Protein AF-A0AAE4CTK5-F1 (afdb_monomer)

Solvent-accessible surface area (backbone atoms only — not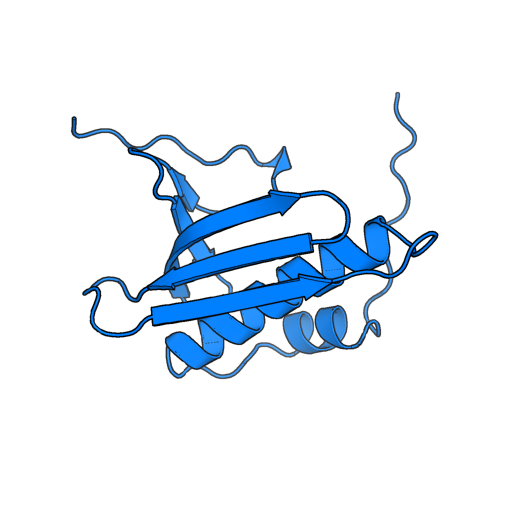 comparable to full-atom values): 6604 Å² total; per-residue (Å²): 140,91,74,65,43,75,46,60,71,90,72,78,47,48,45,32,33,54,94,82,39,30,42,36,58,45,99,66,47,68,37,36,29,47,72,49,77,53,97,51,38,44,32,39,40,38,23,43,89,84,65,84,45,75,51,71,51,72,40,75,55,63,90,92,54,63,64,70,64,46,54,49,30,42,54,22,46,51,47,44,51,51,8,58,71,68,74,36,80,65,52,69,68,44,54,29,37,52,70,64,72,48,81,79,78,76,79,80,78,90,126

Mean predicted aligned error: 4.97 Å

Organism: NCBI:txid587534

Radius of gyration: 14.58 Å; Cα contacts (8 Å, |Δi|>4): 170; chains: 1; bounding b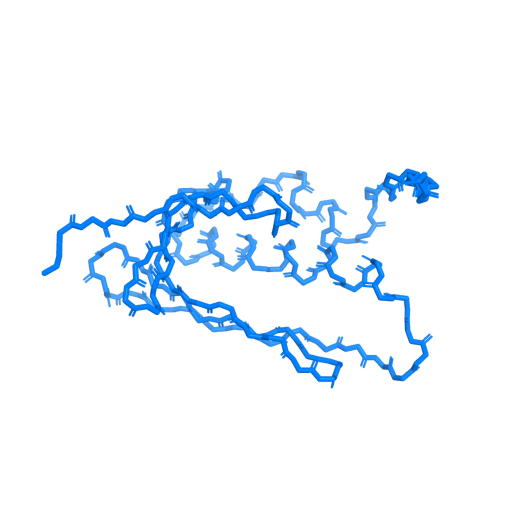ox: 30×33×42 Å

Foldseek 3Di:
DPDWAFDDVVVVFGATDDDQKTFTQAPQGTWIWDWDDDDFWIKIWIADPVRPFIDIDIQGDDPPDDPQLRVQLSVLVVNCRVCVRVVHDRDPVSVCSNVVVDDDDDDPDDD

Nearest PDB structures (foldseek):
  6hxt-assembly1_A-2  TM=5.072E-01  e=3.503E+00  Homo sapiens
  5mlw-assembly1_E  TM=5.120E-01  e=1.821E+00  Homo sapiens
  4rjf-assembly2_C  TM=5.395E-01  e=2.310E+00  Homo sapiens
  9b8t-assembly1_D  TM=4.631E-01  e=1.201E+00  Homo sapiens
  6d0q-assemb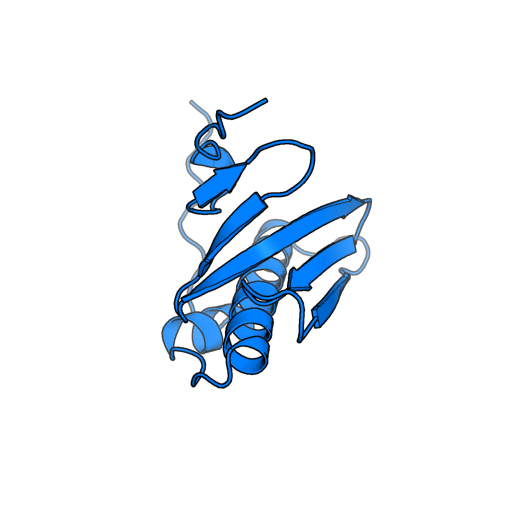ly1_A  TM=5.264E-01  e=3.301E+00  Saccharomyces cerevisiae S288C

pLDDT: mean 89.78, std 11.82, range [39.59, 98.31]

Secondary structure (DSSP, 8-state):
----EEPPGGG---EEE-SS-EEEEETTEEEEEEEEEETTEEEEEEE-TTSS-EEEEEEE--TT--HHHHHHHHHHHHHHHHHHHHT-PPPHHHHHHHTT-SPPPPPPP--

InterPro domains:
  IPR012338 Beta-lactamase/transpeptidase-like [G3DSA:3.40.710.10] (1-81)

Structure (mmCIF, N/CA/C/O backbone):
data_AF-A0AAE4CTK5-F1
#
_entry.id   AF-A0AAE4CTK5-F1
#
loop_
_atom_site.group_PDB
_atom_site.id
_atom_site.type_symbol
_atom_site.label_atom_id
_atom_site.label_alt_id
_atom_site.label_comp_id
_atom_site.label_asym_id
_atom_site.label_entity_id
_atom_site.label_seq_id
_atom_site.pdbx_PDB_ins_code
_atom_site.Cartn_x
_atom_site.Cartn_y
_atom_site.Cartn_z
_atom_site.occupancy
_atom_site.B_iso_or_equiv
_atom_site.auth_seq_id
_atom_site.auth_comp_id
_atom_site.auth_asym_id
_atom_site.auth_atom_id
_atom_site.pdbx_PDB_model_num
ATOM 1 N N . MET A 1 1 ? -6.508 19.905 15.768 1.00 46.91 1 MET A N 1
ATOM 2 C CA . MET A 1 1 ? -6.678 19.807 14.301 1.00 46.91 1 MET A CA 1
ATOM 3 C C . MET A 1 1 ? -7.653 18.675 14.016 1.00 46.91 1 MET A C 1
ATOM 5 O O . MET A 1 1 ? -7.389 17.575 14.476 1.00 46.91 1 MET A O 1
ATOM 9 N N . LYS A 1 2 ? -8.812 18.947 13.397 1.00 59.25 2 LYS A N 1
ATOM 10 C CA . LYS A 1 2 ? -9.922 17.974 13.251 1.00 59.25 2 LYS A CA 1
ATOM 11 C C . LYS A 1 2 ? -10.263 17.603 11.800 1.00 59.25 2 LYS A C 1
ATOM 13 O O . LYS A 1 2 ? -11.194 16.838 11.591 1.00 59.25 2 LYS A O 1
ATOM 18 N N . THR A 1 3 ? -9.557 18.139 10.812 1.00 82.75 3 THR A N 1
ATOM 19 C CA . THR A 1 3 ? -9.892 17.943 9.397 1.00 82.75 3 THR A CA 1
ATOM 20 C C . THR A 1 3 ? -8.796 17.140 8.716 1.00 82.75 3 THR A C 1
ATOM 22 O O . THR A 1 3 ? -7.648 17.581 8.673 1.00 82.75 3 THR A O 1
ATOM 25 N N . THR A 1 4 ? -9.153 15.958 8.219 1.00 90.75 4 THR A N 1
ATOM 26 C CA . THR A 1 4 ? -8.396 15.261 7.178 1.00 90.75 4 THR A CA 1
ATOM 27 C C . THR A 1 4 ? -8.765 15.849 5.815 1.00 90.75 4 THR A C 1
ATOM 29 O O . THR A 1 4 ? -9.792 16.518 5.675 1.00 90.75 4 THR A O 1
ATOM 32 N N . ALA A 1 5 ? -7.915 15.634 4.818 1.00 92.75 5 ALA A N 1
ATOM 33 C CA . ALA A 1 5 ? -8.164 16.010 3.433 1.00 92.75 5 ALA A CA 1
ATOM 34 C C . ALA A 1 5 ? -8.147 14.758 2.542 1.00 92.75 5 ALA A C 1
ATOM 36 O O . ALA A 1 5 ? -7.405 13.818 2.838 1.00 92.75 5 ALA A O 1
ATOM 37 N N . PRO A 1 6 ? -8.939 14.714 1.459 1.00 94.56 6 PRO A N 1
ATOM 38 C CA . PRO A 1 6 ? -8.915 13.581 0.540 1.00 94.56 6 PRO A CA 1
ATOM 39 C C . PRO A 1 6 ? -7.515 13.397 -0.057 1.00 94.56 6 PRO A C 1
ATOM 41 O O . PRO A 1 6 ? -6.812 14.376 -0.321 1.00 94.56 6 PRO A O 1
ATOM 44 N N . ILE A 1 7 ? -7.105 12.145 -0.259 1.00 91.69 7 ILE A N 1
ATOM 45 C CA . ILE A 1 7 ? -5.882 11.834 -1.005 1.00 91.69 7 ILE A CA 1
ATOM 46 C C . ILE A 1 7 ? -6.151 12.120 -2.494 1.00 91.69 7 ILE A C 1
ATOM 48 O O . ILE A 1 7 ? -7.171 11.667 -3.019 1.00 91.69 7 ILE A O 1
ATOM 52 N N . PRO A 1 8 ? -5.283 12.876 -3.195 1.00 89.50 8 PRO A N 1
ATOM 53 C CA . PRO A 1 8 ? -5.467 13.141 -4.619 1.00 89.50 8 PRO A CA 1
ATOM 54 C C . PRO A 1 8 ? -5.500 11.856 -5.452 1.00 89.50 8 PRO A C 1
ATOM 56 O O . PRO A 1 8 ? -4.654 10.978 -5.287 1.00 89.50 8 PRO A O 1
ATOM 59 N N . ALA A 1 9 ? -6.428 11.781 -6.410 1.00 85.56 9 ALA A N 1
ATOM 60 C CA . ALA A 1 9 ? -6.623 10.597 -7.253 1.00 85.56 9 ALA A CA 1
ATOM 61 C C . ALA A 1 9 ? -5.358 10.173 -8.027 1.00 85.56 9 ALA A C 1
ATOM 63 O O . ALA A 1 9 ? -5.169 8.988 -8.291 1.00 85.56 9 ALA A O 1
ATOM 64 N N . ALA A 1 10 ? -4.465 11.123 -8.329 1.00 82.44 10 ALA A N 1
ATOM 65 C CA . ALA A 1 10 ? -3.184 10.874 -8.989 1.00 82.44 10 ALA A CA 1
ATOM 66 C C . ALA A 1 10 ? -2.293 9.854 -8.252 1.00 82.44 10 ALA A C 1
ATOM 68 O O . ALA A 1 10 ? -1.475 9.193 -8.885 1.00 82.44 10 ALA A O 1
ATOM 69 N N . PHE A 1 11 ? -2.468 9.682 -6.936 1.00 79.50 11 PHE A N 1
ATOM 70 C CA . PHE A 1 11 ? -1.694 8.723 -6.142 1.00 79.50 11 PHE A CA 1
ATOM 71 C C . PHE A 1 11 ? -2.223 7.285 -6.204 1.00 79.50 11 PHE A C 1
ATOM 73 O O . PHE A 1 11 ? -1.603 6.403 -5.623 1.00 79.50 11 PHE A O 1
ATOM 80 N N . GLN A 1 12 ? -3.355 7.030 -6.874 1.00 82.94 12 GLN A N 1
ATOM 81 C CA . GLN A 1 12 ? -3.991 5.702 -6.956 1.00 82.94 12 GLN A CA 1
ATOM 82 C C . GLN A 1 12 ? -4.310 5.068 -5.587 1.00 82.94 12 GLN A C 1
ATOM 84 O O . GLN A 1 12 ? -4.529 3.863 -5.487 1.00 82.94 12 GLN A O 1
ATOM 89 N N . ILE A 1 13 ? -4.372 5.884 -4.533 1.00 87.44 13 ILE A N 1
ATOM 90 C CA . ILE A 1 13 ? -4.732 5.485 -3.173 1.00 87.44 13 ILE A CA 1
ATOM 91 C C . ILE A 1 13 ? -6.061 6.155 -2.842 1.00 87.44 13 ILE A C 1
ATOM 93 O O . ILE A 1 13 ? -6.187 7.377 -2.925 1.00 87.44 13 ILE A O 1
ATOM 97 N N . LEU A 1 14 ? -7.051 5.356 -2.448 1.00 92.00 14 LEU A N 1
ATOM 98 C CA . LEU A 1 14 ? -8.333 5.863 -1.971 1.00 92.00 14 LEU A CA 1
ATOM 99 C C . LEU A 1 14 ? -8.264 6.140 -0.469 1.00 92.00 14 LEU A C 1
ATOM 101 O O . LEU A 1 14 ? -7.760 5.317 0.297 1.00 92.00 14 LEU A O 1
ATOM 105 N N . GLY A 1 15 ? -8.798 7.286 -0.051 1.00 94.19 15 GLY A N 1
ATOM 106 C CA . GLY A 1 15 ? -8.968 7.626 1.357 1.00 94.19 15 GLY A CA 1
ATOM 107 C C . GLY A 1 15 ? -8.636 9.079 1.683 1.00 94.19 15 GLY A C 1
ATOM 108 O O . GLY A 1 15 ? -8.824 9.981 0.863 1.00 94.19 15 GLY A O 1
ATOM 109 N N . ASP A 1 16 ? -8.165 9.307 2.905 1.00 95.44 16 ASP A N 1
ATOM 110 C CA . ASP A 1 16 ? -7.888 10.637 3.444 1.00 95.44 16 ASP A CA 1
ATOM 111 C C . ASP A 1 16 ? -6.533 10.696 4.162 1.00 95.44 16 ASP A C 1
ATOM 113 O O . ASP A 1 16 ? -5.949 9.677 4.530 1.00 95.44 16 ASP A O 1
ATOM 117 N N . HIS A 1 17 ? -5.994 11.901 4.319 1.00 94.25 17 HIS A N 1
ATOM 118 C CA . HIS A 1 17 ? -4.725 12.149 4.993 1.00 94.25 17 HIS A CA 1
ATOM 119 C C . HIS A 1 17 ? -4.845 13.297 5.995 1.00 94.25 17 HIS A C 1
ATOM 121 O O . HIS A 1 17 ? -5.677 14.196 5.859 1.00 94.25 17 HIS A O 1
ATOM 127 N N . GLY A 1 18 ? -4.005 13.256 7.027 1.00 92.81 18 GLY A N 1
ATOM 128 C CA . GLY A 1 18 ? -3.925 14.287 8.057 1.00 92.81 18 GLY A CA 1
ATOM 129 C C . GLY A 1 18 ? -2.485 14.546 8.482 1.00 92.81 18 GLY A C 1
ATOM 130 O O . GLY A 1 18 ? -1.640 14.904 7.671 1.00 92.81 18 GLY A O 1
ATOM 131 N N . LEU A 1 19 ? -2.193 14.360 9.768 1.00 92.75 19 LEU A N 1
ATOM 132 C CA . LEU A 1 19 ? -0.900 14.657 10.401 1.00 92.75 19 LEU A CA 1
ATOM 133 C C . LEU A 1 19 ? 0.195 13.636 10.029 1.00 92.75 19 LEU A C 1
ATOM 135 O O . LEU A 1 19 ? 0.714 12.942 10.898 1.00 92.75 19 LEU A O 1
ATOM 139 N N . GLY A 1 20 ? 0.499 13.489 8.738 1.00 91.38 20 GLY A N 1
ATOM 140 C CA . GLY A 1 20 ? 1.445 12.485 8.235 1.00 91.38 20 GLY A CA 1
ATOM 141 C C . GLY A 1 20 ? 0.928 11.044 8.317 1.00 91.38 20 GLY A C 1
ATOM 142 O O . GLY A 1 20 ? 1.708 10.103 8.224 1.00 91.38 20 GLY A O 1
ATOM 143 N N . LEU A 1 21 ? -0.383 10.861 8.497 1.00 93.38 21 LEU A N 1
ATOM 144 C CA . LEU A 1 21 ? -1.040 9.557 8.515 1.00 93.38 21 LEU A CA 1
ATOM 145 C C . LEU A 1 21 ? -2.154 9.541 7.474 1.00 93.38 21 LEU A C 1
ATOM 147 O O . LEU A 1 21 ? -2.988 10.450 7.441 1.00 93.38 21 LEU A O 1
ATOM 151 N N . MET A 1 22 ? -2.164 8.498 6.653 1.00 95.25 22 MET A N 1
ATOM 152 C CA . MET A 1 22 ? -3.218 8.209 5.693 1.00 95.25 22 MET A CA 1
ATOM 153 C C . MET A 1 22 ? -4.192 7.198 6.289 1.00 95.25 22 MET A C 1
ATOM 155 O O . MET A 1 22 ? -3.772 6.189 6.856 1.00 95.25 22 MET A O 1
ATOM 159 N N . ARG A 1 23 ? -5.491 7.437 6.130 1.00 95.94 23 ARG A N 1
ATOM 160 C CA . ARG A 1 23 ? -6.511 6.392 6.142 1.00 95.94 23 ARG A CA 1
ATOM 161 C C . ARG A 1 23 ? -6.636 5.887 4.710 1.00 95.94 23 ARG A C 1
ATOM 163 O O . ARG A 1 23 ? -7.016 6.658 3.837 1.00 95.94 23 ARG A O 1
ATOM 170 N N . LYS A 1 24 ? -6.332 4.613 4.487 1.00 95.62 24 LYS A N 1
ATOM 171 C CA . LYS A 1 24 ? -6.412 3.975 3.172 1.00 95.62 24 LYS A CA 1
ATOM 172 C C . LYS A 1 24 ? -7.618 3.048 3.128 1.00 95.62 24 LYS A C 1
ATOM 174 O O . LYS A 1 24 ? -7.751 2.163 3.979 1.00 95.62 24 LYS A O 1
ATOM 179 N N . ASP A 1 25 ? -8.476 3.253 2.142 1.00 95.88 25 ASP A N 1
ATOM 180 C CA . ASP A 1 25 ? -9.589 2.366 1.836 1.00 95.88 25 ASP A CA 1
ATOM 181 C C . ASP A 1 25 ? -9.078 1.294 0.859 1.00 95.88 25 ASP A C 1
ATOM 183 O O . ASP A 1 25 ? -8.950 1.526 -0.342 1.00 95.88 25 ASP A O 1
ATOM 187 N N . THR A 1 26 ? -8.720 0.127 1.399 1.00 95.06 26 THR A N 1
ATOM 188 C CA . THR A 1 26 ? -8.185 -1.008 0.626 1.00 95.06 26 THR A CA 1
ATOM 189 C C . THR A 1 26 ? -9.319 -1.929 0.166 1.00 95.06 26 THR A C 1
ATOM 191 O O . THR A 1 26 ? -10.409 -1.900 0.755 1.00 95.06 26 THR A O 1
ATOM 194 N N . PRO A 1 27 ? -9.079 -2.840 -0.796 1.00 95.31 27 PRO A N 1
ATOM 195 C CA . PRO A 1 27 ? -10.072 -3.836 -1.210 1.00 95.31 27 PRO A CA 1
ATOM 196 C C . PRO A 1 27 ? -10.608 -4.728 -0.074 1.00 95.31 27 PRO A C 1
ATOM 198 O O . PRO A 1 27 ? -11.677 -5.320 -0.207 1.00 95.31 27 PRO A O 1
ATOM 201 N N . CYS A 1 28 ? -9.880 -4.835 1.042 1.00 96.00 28 CYS A N 1
ATOM 202 C CA . CYS A 1 28 ? -10.220 -5.688 2.183 1.00 96.00 28 CYS A CA 1
ATOM 203 C C . CYS A 1 28 ? -10.735 -4.924 3.411 1.00 96.00 28 CYS A C 1
ATOM 205 O O . CYS A 1 28 ? -11.109 -5.545 4.410 1.00 96.00 28 CYS A O 1
ATOM 207 N N . GLY A 1 29 ? -10.770 -3.592 3.352 1.00 96.12 29 GLY A N 1
ATOM 208 C CA . GLY A 1 29 ? -11.187 -2.727 4.450 1.00 96.12 29 GLY A CA 1
ATOM 209 C C . GLY A 1 29 ? -10.220 -1.574 4.695 1.00 96.12 29 GLY A C 1
ATOM 210 O O . GLY A 1 29 ? -9.345 -1.277 3.887 1.00 96.12 29 GLY A O 1
ATOM 211 N N . VAL A 1 30 ? -10.391 -0.900 5.828 1.00 97.06 30 VAL A N 1
ATOM 212 C CA . VAL A 1 30 ? -9.650 0.327 6.136 1.00 97.06 30 VAL A CA 1
ATOM 213 C C . VAL A 1 30 ? -8.404 0.023 6.960 1.00 97.06 30 VAL A C 1
ATOM 215 O O . VAL A 1 30 ? -8.495 -0.610 8.015 1.00 97.06 30 VAL A O 1
ATOM 218 N N . VAL A 1 31 ? -7.263 0.559 6.530 1.00 97.81 31 VAL A N 1
ATOM 219 C CA . VAL A 1 31 ? -6.019 0.602 7.314 1.00 97.81 31 VAL A CA 1
ATOM 220 C C . VAL A 1 31 ? -5.564 2.045 7.507 1.00 97.81 31 VAL A C 1
ATOM 222 O O . VAL A 1 31 ? -5.999 2.955 6.797 1.00 97.81 31 VAL A O 1
ATOM 225 N N . ARG A 1 32 ? -4.697 2.280 8.492 1.00 97.50 32 ARG A N 1
ATOM 226 C CA . ARG A 1 32 ? -4.038 3.578 8.684 1.00 97.50 32 ARG A CA 1
ATOM 227 C C . ARG A 1 32 ? -2.538 3.429 8.587 1.00 97.50 32 ARG A C 1
ATOM 229 O O . ARG A 1 32 ? -2.009 2.448 9.087 1.00 97.50 32 ARG A O 1
ATOM 236 N N . GLY A 1 33 ? -1.846 4.381 7.988 1.00 96.31 33 GLY A N 1
ATOM 237 C CA . GLY A 1 33 ? -0.407 4.256 7.813 1.00 96.31 33 GLY A CA 1
ATOM 238 C C . GLY A 1 33 ? 0.183 5.290 6.880 1.00 96.31 33 GLY A C 1
ATOM 239 O O . GLY A 1 33 ? -0.456 6.289 6.558 1.00 96.31 33 GLY A O 1
ATOM 240 N N . HIS A 1 34 ? 1.403 5.034 6.429 1.00 95.69 34 HIS A N 1
ATOM 241 C CA . HIS A 1 34 ? 2.042 5.837 5.398 1.00 95.69 34 HIS A CA 1
ATOM 242 C C . HIS A 1 34 ? 2.933 4.959 4.511 1.00 95.69 34 HIS A C 1
ATOM 244 O O . HIS A 1 34 ? 3.455 3.939 4.965 1.00 95.69 34 HIS A O 1
ATOM 250 N N . GLY A 1 35 ? 3.059 5.340 3.240 1.00 92.88 35 GLY A N 1
ATOM 251 C CA . GLY A 1 35 ? 4.028 4.760 2.306 1.00 92.88 35 GLY A CA 1
ATOM 252 C C . GLY A 1 35 ? 5.250 5.664 2.143 1.00 92.88 35 GLY A C 1
ATOM 253 O O . GLY A 1 35 ? 5.214 6.827 2.532 1.00 92.88 35 GLY A O 1
ATOM 254 N N . GLY A 1 36 ? 6.333 5.167 1.574 1.00 92.25 36 GLY A N 1
ATOM 255 C CA . GLY A 1 36 ? 7.513 5.968 1.287 1.00 92.25 36 GLY A CA 1
ATOM 256 C C . GLY A 1 36 ? 8.229 5.428 0.068 1.00 92.25 36 GLY A C 1
ATOM 257 O O . GLY A 1 36 ? 8.479 4.229 -0.017 1.00 92.25 36 GLY A O 1
ATOM 258 N N . ASP A 1 37 ? 8.570 6.325 -0.847 1.00 91.62 37 ASP A N 1
ATOM 259 C CA . ASP A 1 37 ? 9.308 5.995 -2.056 1.00 91.62 37 ASP A CA 1
ATOM 260 C C . ASP A 1 37 ? 10.714 6.585 -1.974 1.00 91.62 37 ASP A C 1
ATOM 262 O O . ASP A 1 37 ? 10.905 7.768 -1.683 1.00 91.62 37 ASP A O 1
ATOM 266 N N . THR A 1 38 ? 11.709 5.748 -2.244 1.00 90.94 38 THR A N 1
ATOM 267 C CA . THR A 1 38 ? 13.088 6.171 -2.508 1.00 90.94 38 THR A CA 1
ATOM 268 C C . THR A 1 38 ? 13.628 5.370 -3.690 1.00 90.94 38 THR A C 1
ATOM 270 O O . THR A 1 38 ? 12.947 4.491 -4.216 1.00 90.94 38 THR A O 1
ATOM 273 N N . ASN A 1 39 ? 14.831 5.684 -4.167 1.00 90.38 39 ASN A N 1
ATOM 274 C CA . ASN A 1 39 ? 15.379 5.087 -5.384 1.00 90.38 39 ASN A CA 1
ATOM 275 C C . ASN A 1 39 ? 15.400 3.557 -5.310 1.00 90.38 39 ASN A C 1
ATOM 277 O O . ASN A 1 39 ? 16.241 2.973 -4.635 1.00 90.38 39 ASN A O 1
ATOM 281 N N . GLY A 1 40 ? 14.492 2.928 -6.055 1.00 91.56 40 GLY A N 1
ATOM 282 C CA . GLY A 1 40 ? 14.371 1.479 -6.148 1.00 91.56 40 GLY A CA 1
ATOM 283 C C . GLY A 1 40 ? 13.601 0.804 -5.007 1.00 91.56 40 GLY A C 1
ATOM 284 O O . GLY A 1 40 ? 13.622 -0.423 -4.950 1.00 91.56 40 GLY A O 1
ATOM 285 N N . HIS A 1 41 ? 12.939 1.572 -4.134 1.00 94.12 41 HIS A N 1
ATOM 286 C CA . HIS A 1 41 ? 12.213 1.073 -2.963 1.00 94.12 41 HIS A CA 1
ATOM 287 C C . HIS A 1 41 ? 10.837 1.723 -2.813 1.00 94.12 41 HIS A C 1
ATOM 289 O O . HIS A 1 41 ? 10.671 2.920 -3.043 1.00 94.12 41 HIS A O 1
ATOM 295 N N . HIS A 1 42 ? 9.867 0.914 -2.401 1.00 94.56 42 HIS A N 1
ATOM 296 C CA . HIS A 1 42 ? 8.523 1.319 -2.029 1.00 94.56 42 HIS A CA 1
ATOM 297 C C . HIS A 1 42 ? 8.212 0.634 -0.709 1.00 94.56 42 HIS A C 1
ATOM 299 O O . HIS A 1 42 ? 7.955 -0.575 -0.663 1.00 94.56 42 HIS A O 1
ATOM 305 N N . SER A 1 43 ? 8.265 1.411 0.364 1.00 95.94 43 SER A N 1
ATOM 306 C CA . SER A 1 43 ? 8.032 0.929 1.714 1.00 95.94 43 SER A CA 1
ATOM 307 C C . SER A 1 43 ? 6.646 1.334 2.192 1.00 95.94 43 SER A C 1
ATOM 309 O O . SER A 1 43 ? 6.149 2.413 1.873 1.00 95.94 43 SER A O 1
ATOM 311 N N . THR A 1 44 ? 6.024 0.502 3.018 1.00 96.06 44 THR A N 1
ATOM 312 C CA . THR A 1 44 ? 4.725 0.799 3.630 1.00 96.06 44 THR A CA 1
ATOM 313 C C . THR A 1 44 ? 4.741 0.398 5.092 1.00 96.06 44 THR A C 1
ATOM 315 O O . THR A 1 44 ? 5.343 -0.606 5.464 1.00 96.06 44 THR A O 1
ATOM 318 N N . ALA A 1 45 ? 4.073 1.182 5.932 1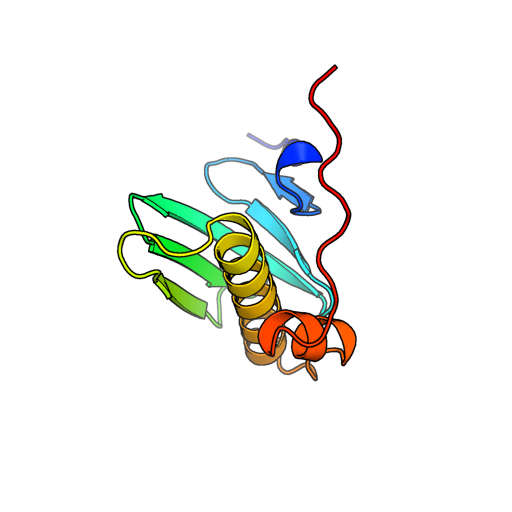.00 97.94 45 ALA A N 1
ATOM 319 C CA . ALA A 1 45 ? 3.802 0.826 7.316 1.00 97.94 45 ALA A CA 1
ATOM 320 C C . ALA A 1 45 ? 2.339 1.137 7.615 1.00 97.94 45 ALA A C 1
ATOM 322 O O . ALA A 1 45 ? 1.921 2.296 7.558 1.00 97.94 45 ALA A O 1
ATOM 323 N N . VAL A 1 46 ? 1.564 0.097 7.912 1.00 98.00 46 VAL A N 1
ATOM 324 C CA . VAL A 1 46 ? 0.118 0.181 8.130 1.00 98.00 46 VAL A CA 1
ATOM 325 C C . VAL A 1 46 ? -0.300 -0.502 9.428 1.00 98.00 46 VAL A C 1
ATOM 327 O O . VAL A 1 46 ? 0.376 -1.388 9.949 1.00 98.00 46 VAL A O 1
ATOM 330 N N . THR A 1 47 ? -1.438 -0.076 9.965 1.00 98.25 47 THR A N 1
ATOM 331 C CA . THR A 1 47 ? -2.028 -0.574 11.202 1.00 98.25 47 THR A CA 1
ATOM 332 C C . THR A 1 47 ? -3.546 -0.692 11.105 1.00 98.25 47 THR A C 1
ATOM 334 O O . THR A 1 47 ? -4.201 -0.001 10.315 1.00 98.25 47 THR A O 1
ATOM 337 N N . THR A 1 48 ? -4.111 -1.575 11.929 1.00 97.44 48 THR A N 1
ATOM 338 C CA . THR A 1 48 ? -5.555 -1.670 12.148 1.00 97.44 48 THR A CA 1
ATOM 339 C C . THR A 1 48 ? -6.099 -0.400 12.794 1.00 97.44 48 THR A C 1
ATOM 341 O O . THR A 1 48 ? -5.378 0.387 13.406 1.00 97.44 48 THR A O 1
ATOM 344 N N . ALA A 1 49 ? -7.411 -0.188 12.684 1.00 91.81 49 ALA A N 1
ATOM 345 C CA . ALA A 1 49 ? -8.040 1.025 13.191 1.00 91.81 49 ALA A CA 1
ATOM 346 C C . ALA A 1 49 ? -7.841 1.255 14.704 1.00 91.81 49 ALA A C 1
ATOM 348 O O . ALA A 1 49 ? -7.848 2.404 15.142 1.00 91.81 49 ALA A O 1
ATOM 349 N N . ASP A 1 50 ? -7.669 0.176 15.469 1.00 94.12 50 ASP A N 1
ATOM 350 C CA . ASP A 1 50 ? -7.418 0.161 16.913 1.00 94.12 50 ASP A CA 1
ATOM 351 C C . ASP A 1 50 ? -5.922 0.151 17.286 1.00 94.12 50 ASP A C 1
ATOM 353 O O . ASP A 1 50 ? -5.591 0.122 18.470 1.00 94.12 50 ASP A O 1
ATOM 357 N N . GLY A 1 51 ? -5.019 0.147 16.300 1.00 95.31 51 GLY A N 1
ATOM 358 C CA . GLY A 1 51 ? -3.571 0.138 16.508 1.00 95.31 51 GLY A CA 1
ATOM 359 C C . GLY A 1 51 ? -2.981 -1.194 16.988 1.00 95.31 51 GLY A C 1
ATOM 360 O O . GLY A 1 51 ? -1.783 -1.260 17.250 1.00 95.31 51 GLY A O 1
ATOM 361 N N . ARG A 1 52 ? -3.782 -2.257 17.153 1.00 97.06 52 ARG A N 1
ATOM 362 C CA . ARG A 1 52 ? -3.328 -3.505 17.798 1.00 97.06 52 ARG A CA 1
ATOM 363 C C . ARG A 1 52 ? -2.513 -4.420 16.896 1.00 97.06 52 ARG A C 1
ATOM 365 O O . ARG A 1 52 ? -1.769 -5.256 17.401 1.00 97.06 52 ARG A O 1
ATOM 372 N N . ARG A 1 53 ? -2.670 -4.301 15.578 1.00 97.94 53 ARG A N 1
ATOM 373 C CA . ARG A 1 53 ? -1.866 -5.038 14.601 1.00 97.94 53 ARG A CA 1
ATOM 374 C C . ARG A 1 53 ? -1.200 -4.054 13.655 1.00 97.94 53 ARG A C 1
ATOM 376 O O . ARG A 1 53 ? -1.803 -3.055 13.259 1.00 97.94 53 ARG A O 1
ATOM 383 N N . THR A 1 54 ? 0.026 -4.367 13.270 1.00 98.00 54 THR A N 1
ATOM 384 C CA . THR A 1 54 ? 0.800 -3.613 12.287 1.00 98.00 54 THR A CA 1
ATOM 385 C C . THR A 1 54 ? 1.341 -4.554 11.226 1.00 98.00 54 THR A C 1
ATOM 387 O O . THR A 1 54 ? 1.527 -5.748 11.466 1.00 98.00 54 THR A O 1
ATOM 390 N N . ALA A 1 55 ? 1.577 -4.010 10.042 1.00 97.81 55 ALA A N 1
ATOM 391 C CA . ALA A 1 55 ? 2.286 -4.681 8.973 1.00 97.81 55 ALA A CA 1
ATOM 392 C C . ALA A 1 55 ? 3.201 -3.674 8.276 1.00 97.81 55 ALA A C 1
ATOM 394 O O . ALA A 1 55 ? 2.858 -2.496 8.146 1.00 97.81 55 ALA A O 1
ATOM 395 N N . VAL A 1 56 ? 4.374 -4.142 7.862 1.00 97.31 56 VAL A N 1
ATOM 396 C CA . VAL A 1 56 ? 5.376 -3.346 7.154 1.00 97.31 56 VAL A CA 1
ATOM 397 C C . VAL A 1 56 ? 5.811 -4.134 5.930 1.00 97.31 56 VAL A C 1
ATOM 399 O O . VAL A 1 56 ? 5.978 -5.352 6.015 1.00 97.31 56 VAL A O 1
ATOM 402 N N . SER A 1 57 ? 5.995 -3.453 4.806 1.00 95.88 57 SER A N 1
ATOM 403 C CA . SER A 1 57 ? 6.617 -4.044 3.622 1.00 95.88 57 SER A CA 1
ATOM 404 C C . SER A 1 57 ? 7.637 -3.103 3.013 1.00 95.88 57 SER A C 1
ATOM 406 O O . SER A 1 57 ? 7.580 -1.894 3.228 1.00 95.88 57 SER A O 1
ATOM 408 N N . ASP A 1 58 ? 8.559 -3.684 2.257 1.00 95.94 58 ASP A N 1
ATOM 409 C CA . ASP A 1 58 ? 9.456 -2.971 1.362 1.00 95.94 58 ASP A CA 1
ATOM 410 C C . ASP A 1 58 ? 9.556 -3.776 0.068 1.00 95.94 58 ASP A C 1
ATOM 412 O O . ASP A 1 58 ? 9.992 -4.929 0.070 1.00 95.94 58 ASP A O 1
ATOM 416 N N . THR A 1 59 ? 9.073 -3.197 -1.026 1.00 94.81 59 THR A N 1
ATOM 417 C CA . THR A 1 59 ? 9.202 -3.779 -2.364 1.00 94.81 59 THR A CA 1
ATOM 418 C C . THR A 1 59 ? 10.385 -3.121 -3.047 1.00 94.81 59 THR A C 1
ATOM 420 O O . THR A 1 59 ? 10.515 -1.902 -2.994 1.00 94.81 59 THR A O 1
ATOM 423 N N . THR A 1 60 ? 11.232 -3.912 -3.705 1.00 95.38 60 THR A N 1
ATOM 424 C CA . THR A 1 60 ? 12.438 -3.410 -4.372 1.00 95.38 60 THR A CA 1
ATOM 425 C C . THR A 1 60 ? 12.444 -3.731 -5.860 1.00 95.38 60 THR A C 1
ATOM 427 O O . THR A 1 60 ? 11.784 -4.666 -6.322 1.00 95.38 60 THR A O 1
ATOM 430 N N . ILE A 1 61 ? 13.195 -2.944 -6.630 1.00 94.94 61 ILE A N 1
ATOM 431 C CA . ILE A 1 61 ? 13.436 -3.175 -8.058 1.00 94.94 61 ILE A CA 1
ATOM 432 C C . ILE A 1 61 ? 14.931 -3.124 -8.362 1.00 94.94 61 ILE A C 1
ATOM 434 O O . ILE A 1 61 ? 15.679 -2.327 -7.797 1.00 94.94 61 ILE A O 1
ATOM 438 N N . SER A 1 62 ? 15.377 -3.973 -9.286 1.00 91.00 62 SER A N 1
ATOM 439 C CA . SER A 1 62 ? 16.738 -3.911 -9.810 1.00 91.00 62 SER A CA 1
ATOM 440 C C . SER A 1 62 ? 16.963 -2.645 -10.650 1.00 91.00 62 SER A C 1
ATOM 442 O O . SER A 1 62 ? 16.026 -2.153 -11.291 1.00 91.00 62 SER A O 1
ATOM 444 N N . PRO A 1 63 ? 18.212 -2.162 -10.758 1.00 89.56 63 PRO A N 1
ATOM 445 C CA . PRO A 1 63 ? 18.570 -1.140 -11.737 1.00 89.56 63 PRO A CA 1
ATOM 446 C C . PRO A 1 63 ? 18.098 -1.517 -13.150 1.00 89.56 63 PRO A C 1
ATOM 448 O O . PRO A 1 63 ? 18.230 -2.669 -13.564 1.00 89.56 63 PRO A O 1
ATOM 451 N N . GLY A 1 64 ? 17.525 -0.557 -13.880 1.00 88.06 64 GLY A N 1
ATOM 452 C CA . GLY A 1 64 ? 16.993 -0.773 -15.233 1.00 88.06 64 GLY A CA 1
ATOM 453 C C . GLY A 1 64 ? 15.688 -1.578 -15.305 1.00 88.06 64 GLY A C 1
ATOM 454 O O . GLY A 1 64 ? 15.247 -1.915 -16.401 1.00 88.06 64 GLY A O 1
ATOM 455 N N . GLY A 1 65 ? 15.067 -1.902 -14.167 1.00 88.50 65 GLY A N 1
ATOM 456 C CA . GLY A 1 65 ? 13.757 -2.546 -14.149 1.00 88.50 65 GLY A CA 1
ATOM 457 C C . GLY A 1 65 ? 12.632 -1.629 -14.648 1.00 88.50 65 GLY A C 1
ATOM 458 O O . GLY A 1 65 ? 12.735 -0.404 -14.628 1.00 88.50 65 GLY A O 1
ATOM 459 N N . ASP A 1 66 ? 11.527 -2.239 -15.076 1.00 90.81 66 ASP A N 1
ATOM 460 C CA . ASP A 1 66 ? 10.328 -1.522 -15.520 1.00 90.81 66 ASP A CA 1
ATOM 461 C C . ASP A 1 66 ? 9.610 -0.863 -14.328 1.00 90.81 66 ASP A C 1
ATOM 463 O O . ASP A 1 66 ? 8.960 -1.537 -13.521 1.00 90.81 66 ASP A O 1
ATOM 467 N N . ALA A 1 67 ? 9.703 0.468 -14.244 1.00 88.00 67 ALA A N 1
ATOM 468 C CA . ALA A 1 67 ? 9.115 1.270 -13.174 1.00 88.00 67 ALA A CA 1
ATOM 469 C C . ALA A 1 67 ? 7.579 1.165 -13.099 1.00 88.00 67 ALA A C 1
ATOM 471 O O . ALA A 1 67 ? 7.022 1.165 -12.000 1.00 88.00 67 ALA A O 1
ATOM 472 N N . ARG A 1 68 ? 6.876 1.026 -14.235 1.00 86.38 68 ARG A N 1
ATOM 473 C CA . ARG A 1 68 ? 5.405 0.897 -14.243 1.00 86.38 68 ARG A CA 1
ATOM 474 C C . ARG A 1 68 ? 4.981 -0.457 -13.709 1.00 86.38 68 ARG A C 1
ATOM 476 O O . ARG A 1 68 ? 4.059 -0.548 -12.894 1.00 86.38 68 ARG A O 1
ATOM 483 N N . ARG A 1 69 ? 5.656 -1.516 -14.161 1.00 88.12 69 ARG A N 1
ATOM 484 C CA . ARG A 1 69 ? 5.433 -2.864 -13.633 1.00 88.12 69 ARG A CA 1
ATOM 485 C C . ARG A 1 69 ? 5.724 -2.906 -12.137 1.00 88.12 69 ARG A C 1
ATOM 487 O O . ARG A 1 69 ? 4.950 -3.502 -11.392 1.00 88.12 69 ARG A O 1
ATOM 494 N N . TYR A 1 70 ? 6.803 -2.262 -11.710 1.00 90.94 70 TYR A N 1
ATOM 495 C CA . TYR A 1 70 ? 7.197 -2.190 -10.313 1.00 90.94 70 TYR A CA 1
ATOM 496 C C . TYR A 1 70 ? 6.168 -1.484 -9.429 1.00 90.94 70 TYR A C 1
ATOM 498 O O . TYR A 1 70 ? 5.698 -2.103 -8.479 1.00 90.94 70 TYR A O 1
ATOM 506 N N . LEU A 1 71 ? 5.750 -0.257 -9.766 1.00 87.81 71 LEU A N 1
ATOM 507 C CA . LEU A 1 71 ? 4.770 0.485 -8.964 1.00 87.81 71 LEU A CA 1
ATOM 508 C C . LEU A 1 71 ? 3.467 -0.307 -8.802 1.00 87.81 71 LEU A C 1
ATOM 510 O O . LEU A 1 71 ? 2.928 -0.423 -7.706 1.00 87.81 71 LEU A O 1
ATOM 514 N N . ARG A 1 72 ? 2.991 -0.936 -9.879 1.00 89.19 72 ARG A N 1
ATOM 515 C CA . ARG A 1 72 ? 1.825 -1.823 -9.818 1.00 89.19 72 ARG A CA 1
ATOM 516 C C . ARG A 1 72 ? 2.014 -2.979 -8.839 1.00 89.19 72 ARG A C 1
ATOM 518 O O . ARG A 1 72 ? 1.086 -3.298 -8.099 1.00 89.19 72 ARG A O 1
ATOM 525 N N . LEU A 1 73 ? 3.149 -3.673 -8.921 1.00 91.56 73 LEU A N 1
ATOM 526 C CA . LEU A 1 73 ? 3.433 -4.821 -8.061 1.00 91.56 73 LEU A CA 1
ATOM 527 C C . LEU A 1 73 ? 3.528 -4.387 -6.601 1.00 91.56 73 LEU A C 1
ATOM 529 O O . LEU A 1 73 ? 2.975 -5.067 -5.745 1.00 91.56 73 LEU A O 1
ATOM 533 N N . ALA A 1 74 ? 4.161 -3.244 -6.342 1.00 92.81 74 ALA A N 1
ATOM 534 C CA . ALA A 1 74 ? 4.294 -2.669 -5.013 1.00 92.81 74 ALA A CA 1
ATOM 535 C C . ALA A 1 74 ? 2.925 -2.320 -4.401 1.00 92.81 74 ALA A C 1
ATOM 537 O O . ALA A 1 74 ? 2.625 -2.761 -3.294 1.00 92.81 74 ALA A O 1
ATOM 538 N N . LEU A 1 75 ? 2.046 -1.645 -5.152 1.00 91.44 75 LEU A N 1
ATOM 539 C CA . LEU A 1 75 ? 0.682 -1.343 -4.697 1.00 91.44 75 LEU A CA 1
ATOM 540 C C . LEU A 1 75 ? -0.150 -2.618 -4.470 1.00 91.44 75 LEU A C 1
ATOM 542 O O . LEU A 1 75 ? -0.850 -2.737 -3.468 1.00 91.44 75 LEU A O 1
ATOM 546 N N . ALA A 1 76 ? -0.041 -3.615 -5.356 1.00 93.88 76 ALA A N 1
ATOM 547 C CA . ALA A 1 76 ? -0.729 -4.895 -5.176 1.00 93.88 76 ALA A CA 1
ATOM 548 C C . ALA A 1 76 ? -0.192 -5.692 -3.972 1.00 93.88 76 ALA A C 1
ATOM 550 O O . ALA A 1 76 ? -0.954 -6.400 -3.311 1.00 93.88 76 ALA A O 1
ATOM 551 N N . ALA A 1 77 ? 1.107 -5.587 -3.681 1.00 94.75 77 ALA A N 1
ATOM 552 C CA . ALA A 1 77 ? 1.716 -6.173 -2.494 1.00 94.75 77 ALA A CA 1
ATOM 553 C C . ALA A 1 77 ? 1.224 -5.475 -1.218 1.00 94.75 77 ALA A C 1
ATOM 555 O O . ALA A 1 77 ? 0.907 -6.163 -0.248 1.00 94.75 77 ALA A O 1
ATOM 556 N N . GLU A 1 78 ? 1.082 -4.144 -1.230 1.00 95.38 78 GLU A N 1
ATOM 557 C CA . GLU A 1 78 ? 0.485 -3.393 -0.119 1.00 95.38 78 GLU A CA 1
ATOM 558 C C . GLU A 1 78 ? -0.975 -3.810 0.136 1.00 95.38 78 GLU A C 1
ATOM 560 O O . GLU A 1 78 ? -1.356 -4.048 1.287 1.00 95.38 78 GLU 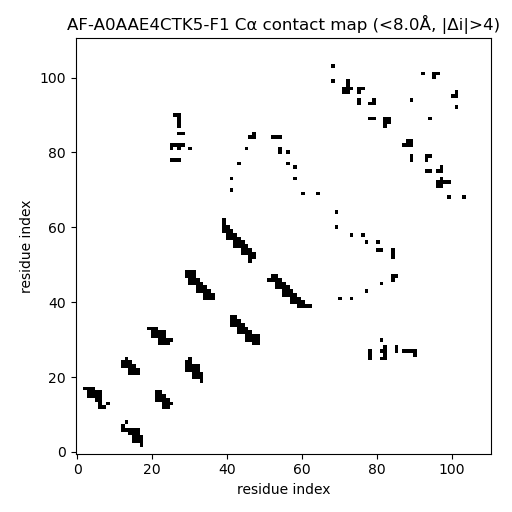A O 1
ATOM 565 N N . ASP A 1 79 ? -1.787 -3.949 -0.916 1.00 95.69 79 ASP A N 1
ATOM 566 C CA . ASP A 1 79 ? -3.175 -4.413 -0.794 1.00 95.69 79 ASP A CA 1
ATOM 567 C C . ASP A 1 79 ? -3.240 -5.823 -0.196 1.00 95.69 79 ASP A C 1
ATOM 569 O O . ASP A 1 79 ? -3.998 -6.071 0.745 1.00 95.69 79 ASP A O 1
ATOM 573 N N . ALA A 1 80 ? -2.416 -6.749 -0.698 1.00 96.62 80 ALA A N 1
ATOM 574 C CA . ALA A 1 80 ? -2.352 -8.112 -0.181 1.00 96.62 80 ALA A CA 1
ATOM 575 C C . ALA A 1 80 ? -1.928 -8.139 1.298 1.00 96.62 80 ALA A C 1
ATOM 577 O O . ALA A 1 80 ? -2.569 -8.804 2.112 1.00 96.62 80 ALA A O 1
ATOM 578 N N . LEU A 1 81 ? -0.903 -7.363 1.666 1.00 97.06 81 LEU A N 1
ATOM 579 C CA . LEU A 1 81 ? -0.461 -7.206 3.052 1.00 97.06 81 LEU A CA 1
ATOM 580 C C . LEU A 1 81 ? -1.583 -6.666 3.947 1.00 97.06 81 LEU A C 1
ATOM 582 O O . LEU A 1 81 ? -1.785 -7.155 5.058 1.00 97.06 81 LEU A O 1
ATOM 586 N N . SER A 1 82 ? -2.329 -5.673 3.461 1.00 97.50 82 SER A N 1
ATOM 587 C CA . SER A 1 82 ? -3.445 -5.065 4.188 1.00 97.50 82 SER A CA 1
ATOM 588 C C . SER A 1 82 ? -4.587 -6.059 4.409 1.00 97.50 82 SER A C 1
ATOM 590 O O . SER A 1 82 ? -5.160 -6.107 5.498 1.00 97.50 82 SER A O 1
ATOM 592 N N . CYS A 1 83 ? -4.887 -6.906 3.423 1.00 97.81 83 CYS A N 1
ATOM 593 C CA . CYS A 1 83 ? -5.849 -7.998 3.571 1.00 97.81 83 CYS A CA 1
ATOM 594 C C . CYS A 1 83 ? -5.431 -8.988 4.670 1.00 97.81 83 CYS A C 1
ATOM 596 O O . CYS A 1 83 ? -6.225 -9.273 5.570 1.00 97.81 83 CYS A O 1
ATOM 598 N N . GLU A 1 84 ? -4.176 -9.446 4.661 1.00 97.75 84 GLU A N 1
ATOM 599 C CA . GLU A 1 84 ? -3.638 -10.355 5.686 1.00 97.75 84 GLU A CA 1
ATOM 600 C C . GLU A 1 84 ? -3.634 -9.712 7.087 1.00 97.75 84 GLU A C 1
ATOM 602 O O . GLU A 1 84 ? -4.033 -10.323 8.091 1.00 97.75 84 GLU A O 1
ATOM 607 N N . LEU A 1 85 ? -3.268 -8.428 7.167 1.00 98.31 85 LEU A N 1
ATOM 608 C CA . LEU A 1 85 ? -3.343 -7.635 8.395 1.00 98.31 85 LEU A CA 1
ATOM 609 C C . LEU A 1 85 ? -4.774 -7.569 8.949 1.00 98.31 85 LEU A C 1
ATOM 611 O O . LEU A 1 85 ? -4.968 -7.616 10.163 1.00 98.31 85 LEU A 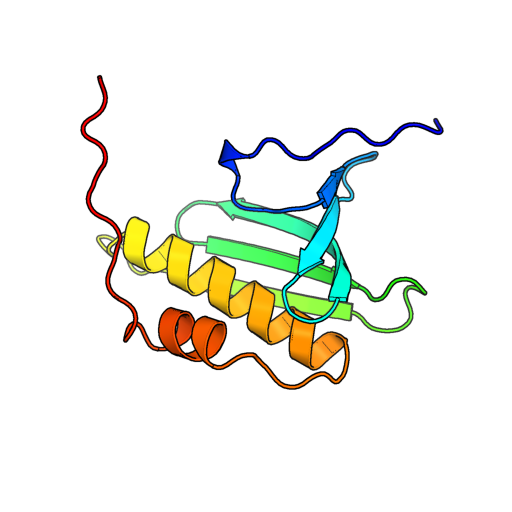O 1
ATOM 615 N N . LEU A 1 86 ? -5.779 -7.486 8.080 1.00 98.06 86 LEU A N 1
ATOM 616 C CA . LEU A 1 86 ? -7.193 -7.453 8.455 1.00 98.06 86 LEU A CA 1
ATOM 617 C C . LEU A 1 86 ? -7.806 -8.853 8.640 1.00 98.06 86 LEU A C 1
ATOM 619 O O . LEU A 1 86 ? -8.963 -8.960 9.051 1.00 98.06 86 LEU A O 1
ATOM 623 N N . GLY A 1 87 ? -7.050 -9.925 8.374 1.00 97.38 87 GLY A N 1
ATOM 624 C CA . GLY A 1 87 ? -7.551 -11.303 8.414 1.00 97.38 87 GLY A CA 1
ATOM 625 C C . GLY A 1 87 ? -8.629 -11.567 7.360 1.00 97.38 87 GLY A C 1
ATOM 626 O O . GLY A 1 87 ? -9.611 -12.261 7.632 1.00 97.38 87 GLY A O 1
ATOM 627 N N . LYS A 1 88 ? -8.495 -10.951 6.183 1.00 98.19 88 LYS A N 1
ATOM 628 C CA . LYS A 1 88 ? -9.430 -11.056 5.060 1.00 98.19 88 LYS A CA 1
ATOM 629 C C . LYS A 1 88 ? -8.753 -11.738 3.872 1.00 98.19 88 LYS A C 1
ATOM 631 O O . LYS A 1 88 ? -7.562 -11.528 3.661 1.00 98.19 88 LYS A O 1
ATOM 636 N N . PRO A 1 89 ? -9.495 -12.526 3.076 1.00 97.81 89 PRO A N 1
ATOM 637 C CA . PRO A 1 89 ? -8.939 -13.130 1.874 1.00 97.81 89 PRO A CA 1
ATOM 638 C C . PRO A 1 89 ? -8.542 -12.051 0.860 1.00 97.81 89 PRO A C 1
ATOM 640 O O . PRO A 1 89 ? -9.294 -11.103 0.636 1.00 97.81 89 PRO A O 1
ATOM 643 N N . VAL A 1 90 ? -7.389 -12.228 0.214 1.00 97.62 90 VAL A N 1
ATOM 644 C CA . VAL A 1 90 ? -6.927 -11.336 -0.858 1.00 97.62 90 VAL A CA 1
ATOM 645 C C . VAL A 1 90 ? -7.805 -11.521 -2.109 1.00 97.62 90 VAL A C 1
ATOM 647 O O . VAL A 1 90 ? -7.924 -12.650 -2.598 1.00 97.62 90 VAL A O 1
ATOM 650 N N . PRO A 1 91 ? -8.398 -10.453 -2.678 1.00 96.81 91 PRO A N 1
ATOM 651 C CA . PRO A 1 91 ? -9.194 -10.552 -3.897 1.00 96.81 91 PRO A CA 1
ATOM 652 C C . PRO A 1 91 ? -8.385 -11.076 -5.090 1.00 96.81 91 PRO A C 1
ATOM 654 O O . PRO A 1 91 ? -7.212 -10.739 -5.266 1.00 96.81 91 PRO A O 1
ATOM 657 N N . THR A 1 92 ? -9.024 -11.849 -5.972 1.00 95.56 92 THR A N 1
ATOM 658 C CA . THR A 1 92 ? -8.368 -12.433 -7.158 1.00 95.56 92 THR A CA 1
ATOM 659 C C . THR A 1 92 ? -7.742 -11.379 -8.072 1.00 95.56 92 THR A C 1
ATOM 661 O O . THR A 1 92 ? -6.683 -11.624 -8.644 1.00 95.56 92 THR A O 1
ATOM 664 N N . GLU A 1 93 ? -8.348 -10.195 -8.182 1.00 92.69 93 GLU A N 1
ATOM 665 C CA . GLU A 1 93 ? -7.792 -9.091 -8.970 1.00 92.69 93 GLU A CA 1
ATOM 666 C C . GLU A 1 93 ? -6.443 -8.603 -8.415 1.00 92.69 93 GLU A C 1
ATOM 668 O O . GLU A 1 93 ? -5.494 -8.412 -9.180 1.00 92.69 93 GLU A O 1
ATOM 673 N N . VAL A 1 94 ? -6.331 -8.462 -7.088 1.00 94.50 94 VAL A N 1
ATOM 674 C CA . VAL A 1 94 ? -5.081 -8.088 -6.407 1.00 94.50 94 VAL A CA 1
ATOM 675 C C . VAL A 1 94 ? -4.023 -9.165 -6.644 1.00 94.50 94 VAL A C 1
ATOM 677 O O . VAL A 1 94 ? -2.903 -8.851 -7.042 1.00 94.50 94 VAL A O 1
ATOM 680 N N . LEU A 1 95 ? -4.392 -10.445 -6.514 1.00 94.81 95 LEU A N 1
ATOM 681 C CA . LEU A 1 95 ? -3.490 -11.564 -6.812 1.00 94.81 95 LEU A CA 1
ATOM 682 C C . LEU A 1 95 ? -3.025 -11.570 -8.275 1.00 94.81 95 LEU A C 1
ATOM 684 O O . LEU A 1 95 ? -1.865 -11.875 -8.544 1.00 94.81 95 LEU A O 1
ATOM 688 N N . GLY A 1 96 ? -3.899 -11.225 -9.223 1.00 93.00 96 GLY A N 1
ATOM 689 C CA . GLY A 1 96 ? -3.546 -11.119 -10.639 1.00 93.00 96 GLY A CA 1
ATOM 690 C C . GLY A 1 96 ? -2.546 -9.992 -10.915 1.00 93.00 96 GLY A C 1
ATOM 691 O O . GLY A 1 96 ? -1.574 -10.189 -11.649 1.00 93.00 96 GLY A O 1
ATOM 692 N N . LYS A 1 97 ? -2.728 -8.830 -10.272 1.00 91.44 97 LYS A N 1
ATOM 693 C CA . LYS A 1 97 ? -1.770 -7.713 -10.337 1.00 91.44 97 LYS A CA 1
ATOM 694 C C . LYS A 1 97 ? -0.427 -8.106 -9.722 1.00 91.44 97 LYS A C 1
ATOM 696 O O . LYS A 1 97 ? 0.596 -7.917 -10.374 1.00 91.44 97 LYS A O 1
ATOM 701 N N . LEU A 1 98 ? -0.439 -8.723 -8.537 1.00 91.50 98 LEU A N 1
ATOM 702 C CA . LEU A 1 98 ? 0.757 -9.173 -7.817 1.00 91.50 98 LEU A CA 1
ATOM 703 C C . LEU A 1 98 ? 1.549 -10.245 -8.584 1.00 91.50 98 LEU A C 1
ATOM 705 O O . LEU A 1 98 ? 2.772 -10.289 -8.524 1.00 91.50 98 LEU A O 1
ATOM 709 N N . ARG A 1 99 ? 0.865 -11.107 -9.341 1.00 91.38 99 ARG A N 1
ATOM 710 C CA . ARG A 1 99 ? 1.502 -12.132 -10.186 1.00 91.38 99 ARG A CA 1
ATOM 711 C C . ARG A 1 99 ? 1.917 -11.607 -11.561 1.00 91.38 99 ARG A C 1
ATOM 713 O O . ARG A 1 99 ? 2.530 -12.341 -12.331 1.00 91.38 99 ARG A O 1
ATOM 720 N N . GLY A 1 100 ? 1.577 -10.360 -11.891 1.00 85.69 100 GLY A N 1
ATOM 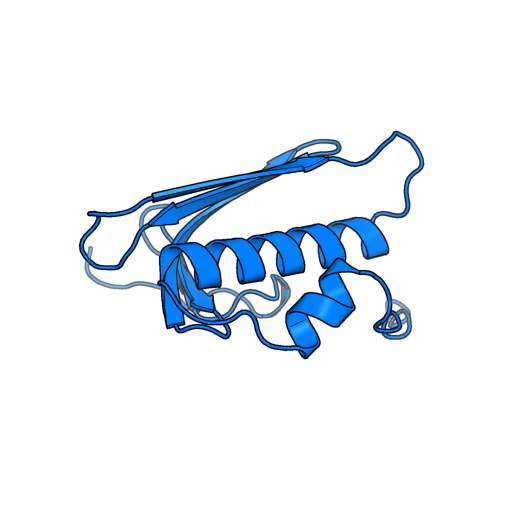721 C CA . GLY A 1 100 ? 1.819 -9.776 -13.209 1.00 85.69 100 GLY A CA 1
ATOM 722 C C . GLY A 1 100 ? 0.985 -10.400 -14.332 1.00 85.69 100 GLY A C 1
ATOM 723 O O . GLY A 1 100 ? 1.348 -10.258 -15.494 1.00 85.69 100 GLY A O 1
ATO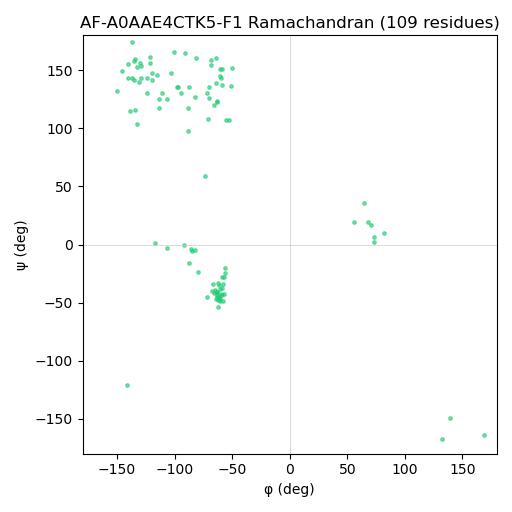M 724 N N . THR A 1 101 ? -0.114 -11.090 -14.010 1.00 86.56 101 THR A N 1
ATOM 725 C CA . THR A 1 101 ? -1.002 -11.718 -15.004 1.00 86.56 101 THR A CA 1
ATOM 726 C C . THR A 1 101 ? -2.082 -10.763 -15.513 1.00 86.56 101 THR A C 1
ATOM 728 O O . THR A 1 101 ? -2.694 -11.023 -16.544 1.00 86.56 101 THR A O 1
ATOM 731 N N . THR A 1 102 ? -2.322 -9.652 -14.812 1.00 82.31 102 THR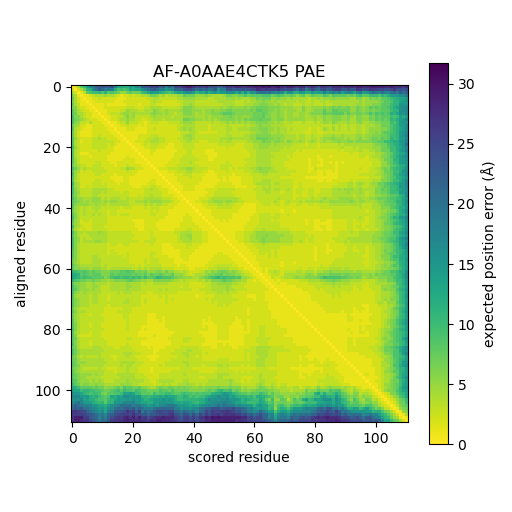 A N 1
ATOM 732 C CA . THR A 1 102 ? -3.194 -8.567 -15.284 1.00 82.31 102 THR A CA 1
ATOM 733 C C . THR A 1 102 ? -2.407 -7.645 -16.231 1.00 82.31 102 THR A C 1
ATOM 735 O O . THR A 1 102 ? -1.364 -7.139 -15.815 1.00 82.31 102 THR A O 1
ATOM 738 N N . PRO A 1 103 ? -2.870 -7.360 -17.465 1.00 75.12 103 PRO A N 1
ATOM 739 C CA . PRO A 1 103 ? -2.179 -6.460 -18.402 1.00 75.12 103 PRO A CA 1
ATOM 740 C C . PRO A 1 103 ? -2.005 -5.024 -17.877 1.00 75.12 103 PRO A C 1
ATOM 742 O O . PRO A 1 103 ? -2.784 -4.557 -17.040 1.00 75.12 103 PRO A O 1
ATOM 745 N N . LEU A 1 104 ? -0.951 -4.317 -18.310 1.00 68.31 104 LEU A N 1
ATOM 746 C CA . LEU A 1 104 ? -0.789 -2.875 -18.050 1.00 68.31 104 LEU A CA 1
ATOM 747 C C . LEU A 1 104 ? -1.817 -2.081 -18.864 1.00 68.31 104 LEU A C 1
ATOM 749 O O . LEU A 1 104 ? -1.989 -2.406 -20.038 1.00 68.31 104 LEU A O 1
ATOM 753 N N . PRO A 1 105 ? -2.510 -1.071 -18.290 1.00 69.06 105 PRO A N 1
ATOM 754 C CA . PRO A 1 105 ? -3.258 -0.151 -19.128 1.00 69.06 105 PRO A CA 1
ATOM 755 C C . PRO A 1 105 ? -2.286 0.522 -20.114 1.00 69.06 105 PRO A C 1
ATOM 757 O O . PRO A 1 105 ? -1.092 0.671 -19.785 1.00 69.06 105 PRO A O 1
ATOM 760 N N . PRO A 1 106 ? -2.771 0.923 -21.303 1.00 67.19 106 PRO A N 1
ATOM 761 C CA . PRO A 1 106 ? -1.979 1.689 -22.257 1.00 67.19 106 PRO A CA 1
ATOM 762 C C . PRO A 1 106 ? -1.328 2.896 -21.575 1.00 67.19 106 PRO A C 1
ATOM 764 O O . PRO A 1 106 ? -1.822 3.385 -20.557 1.00 67.19 106 PRO A O 1
ATOM 767 N N . LEU A 1 107 ? -0.187 3.341 -22.096 1.00 58.53 107 LEU A N 1
ATOM 768 C CA . LEU A 1 107 ? 0.321 4.660 -21.734 1.00 58.53 107 LEU A CA 1
ATOM 769 C C . LEU A 1 107 ? -0.717 5.669 -22.239 1.00 58.53 107 LEU A C 1
ATOM 771 O O . LEU A 1 107 ? -1.047 5.638 -23.423 1.00 58.53 107 LEU A O 1
ATOM 775 N N . GLU A 1 108 ? -1.268 6.503 -21.359 1.00 61.25 108 GLU A N 1
ATOM 776 C CA . GLU A 1 108 ? -1.828 7.764 -21.840 1.00 61.25 108 GLU A CA 1
ATOM 777 C C . GLU A 1 108 ? -0.628 8.558 -22.359 1.00 61.25 108 GLU A C 1
ATOM 779 O O . GLU A 1 108 ? 0.356 8.728 -21.638 1.00 61.25 108 GLU A O 1
ATOM 784 N N . GLU A 1 109 ? -0.643 8.911 -23.644 1.00 46.53 109 GLU A N 1
ATOM 785 C CA . GLU A 1 109 ? 0.337 9.847 -24.183 1.00 46.53 109 GLU A CA 1
ATOM 786 C C . GLU A 1 109 ? 0.112 11.178 -23.464 1.00 46.53 109 GLU A C 1
ATOM 788 O O . GLU A 1 109 ? -1.015 11.679 -23.439 1.00 46.53 109 GLU A O 1
ATOM 793 N N . ASP A 1 110 ? 1.162 11.697 -22.826 1.00 45.22 110 ASP A N 1
ATOM 794 C CA . ASP A 1 110 ? 1.160 13.028 -22.228 1.00 45.22 110 ASP A CA 1
ATOM 795 C C . ASP A 1 110 ? 0.705 14.038 -23.303 1.00 45.22 110 ASP A C 1
ATOM 797 O O . ASP A 1 110 ? 1.443 14.303 -24.255 1.00 45.22 110 ASP A O 1
ATOM 801 N N . ASN A 1 111 ? -0.523 14.554 -23.180 1.00 39.59 111 ASN A N 1
ATOM 802 C CA . ASN A 1 111 ? -0.996 15.729 -23.923 1.00 39.59 111 ASN A CA 1
ATOM 803 C C . ASN A 1 111 ? -0.555 17.005 -23.207 1.00 39.59 111 ASN A C 1
ATOM 805 O O . ASN A 1 111 ? -0.813 17.102 -21.983 1.00 39.59 111 ASN A O 1
#

Sequence (111 aa):
MKTTAPIPAAFQILGDHGLGLMRKDTPCGVVRGHGGDTNGHHSTAVTTADGRRTAVSDTTISPGGDARRYLRLALAAEDALSCELLGKPVPTEVLGKLRGTTPLPPLEEDN